Protein AF-A0A1S3DTM1-F1 (afdb_monomer_lite)

Foldseek 3Di:
DLVLQLVVQVVCCVVPVCQPPNPVVCVVQPPVNVCCVNCVVVVVVVCCVVPPDCPDDDDPLVVVLVVLVVVLVVVVCVQVVCCVPVVDGPTSVLCVQQVDVVSVPPVSCCSRRVVVNVVSVVVVVVCVVCVVVVVVVVVVVVVVVVVVVVVVVD

InterPro domains:
  IPR006838 ADTRP/AIG1 [PF04750] (1-119)
  IPR006838 ADTRP/AIG1 [PTHR10989] (2-138)

Organism: Diaphorina citri (NCBI:txid121845)

Structure (mmCIF, N/CA/C/O backbone):
data_AF-A0A1S3DTM1-F1
#
_entry.id   AF-A0A1S3DTM1-F1
#
loop_
_atom_site.group_PDB
_atom_site.id
_atom_site.type_symbol
_atom_site.label_atom_id
_atom_site.label_alt_id
_atom_site.label_comp_id
_atom_site.label_asym_id
_atom_site.label_entity_id
_atom_site.label_seq_id
_atom_site.pdbx_PDB_ins_code
_atom_site.Cartn_x
_atom_site.Cartn_y
_atom_site.Cartn_z
_atom_site.occupancy
_atom_site.B_iso_or_equiv
_atom_site.auth_seq_id
_atom_site.auth_comp_id
_atom_site.auth_asym_id
_atom_site.auth_atom_id
_atom_site.pdbx_PDB_model_num
ATOM 1 N N . MET A 1 1 ? -1.983 -2.594 4.446 1.00 79.25 1 MET A N 1
ATOM 2 C CA . MET A 1 1 ? -1.218 -3.130 3.298 1.00 79.25 1 MET A CA 1
ATOM 3 C C . MET A 1 1 ? -2.075 -3.419 2.071 1.00 79.25 1 MET A C 1
ATOM 5 O O . MET A 1 1 ? -1.725 -2.916 1.015 1.00 79.25 1 MET A O 1
ATOM 9 N N . SER A 1 2 ? -3.194 -4.151 2.170 1.00 88.44 2 SER A N 1
ATOM 10 C CA . SER A 1 2 ? -3.980 -4.570 0.988 1.00 88.44 2 SER A CA 1
ATOM 11 C C . SER A 1 2 ? -4.445 -3.413 0.093 1.00 88.44 2 SER A C 1
ATOM 13 O O . SER A 1 2 ? -4.244 -3.464 -1.115 1.00 88.44 2 SER A O 1
ATOM 15 N N . LEU A 1 3 ? -4.985 -2.336 0.681 1.00 92.56 3 LEU A N 1
ATOM 16 C CA . LEU A 1 3 ? -5.390 -1.134 -0.065 1.00 92.56 3 LEU A CA 1
ATOM 17 C C . LEU A 1 3 ? -4.220 -0.458 -0.783 1.00 92.56 3 LEU A C 1
ATOM 19 O O . LEU A 1 3 ? -4.348 -0.059 -1.933 1.00 92.56 3 LEU A O 1
ATOM 23 N N . TYR A 1 4 ? -3.072 -0.364 -0.113 1.00 92.00 4 TYR A N 1
ATOM 24 C CA . TYR A 1 4 ? -1.869 0.234 -0.678 1.00 92.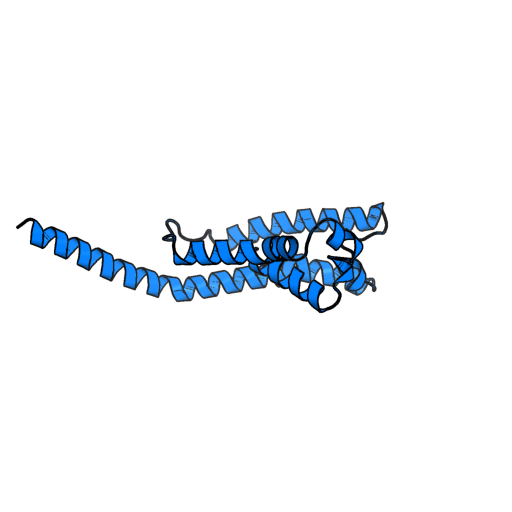00 4 TYR A CA 1
ATOM 25 C C . TYR A 1 4 ? -1.385 -0.543 -1.912 1.00 92.00 4 TYR A C 1
ATOM 27 O O . TYR A 1 4 ? -1.179 0.054 -2.964 1.00 92.00 4 TYR A O 1
ATOM 35 N N . VAL A 1 5 ? -1.275 -1.872 -1.816 1.00 91.06 5 VAL A N 1
ATOM 36 C CA . VAL A 1 5 ? -0.833 -2.720 -2.939 1.00 91.06 5 VAL A CA 1
ATOM 37 C C . VAL A 1 5 ? -1.824 -2.663 -4.103 1.00 91.06 5 VAL A C 1
ATOM 39 O O . VAL A 1 5 ? -1.408 -2.487 -5.245 1.00 91.06 5 VAL A O 1
ATOM 42 N N . CYS A 1 6 ? -3.126 -2.757 -3.815 1.00 95.19 6 CYS A N 1
ATOM 43 C CA . CYS A 1 6 ? -4.193 -2.657 -4.812 1.00 95.19 6 CYS A CA 1
ATOM 44 C C . CYS A 1 6 ? -4.147 -1.316 -5.558 1.00 95.19 6 CYS A C 1
ATOM 46 O O . CYS A 1 6 ? -4.114 -1.290 -6.787 1.00 95.19 6 CYS A O 1
ATOM 48 N N . ASN A 1 7 ? -4.085 -0.199 -4.830 1.00 95.19 7 ASN A N 1
ATOM 49 C CA . ASN A 1 7 ? -4.084 1.131 -5.436 1.00 95.19 7 ASN A CA 1
ATOM 50 C C . ASN A 1 7 ? -2.820 1.385 -6.259 1.00 95.19 7 ASN A C 1
ATOM 52 O O . ASN A 1 7 ? -2.922 1.885 -7.375 1.00 95.19 7 ASN A O 1
ATOM 56 N N . THR A 1 8 ? -1.645 1.001 -5.753 1.00 92.69 8 THR A N 1
ATOM 57 C CA . THR A 1 8 ? -0.392 1.117 -6.511 1.00 92.69 8 THR A CA 1
ATOM 58 C C . THR A 1 8 ? -0.436 0.275 -7.785 1.00 92.69 8 THR A C 1
ATOM 60 O O . THR A 1 8 ? -0.061 0.769 -8.848 1.00 92.69 8 THR A O 1
ATOM 63 N N . PHE A 1 9 ? -0.934 -0.965 -7.712 1.00 94.50 9 PHE A N 1
ATOM 64 C CA . PHE A 1 9 ? -1.073 -1.826 -8.885 1.00 94.50 9 PHE A CA 1
ATOM 65 C C . PHE A 1 9 ? -1.966 -1.180 -9.947 1.00 94.50 9 PHE A C 1
ATOM 67 O O . PHE A 1 9 ? -1.527 -0.991 -11.078 1.00 94.50 9 PHE A O 1
ATOM 74 N N . TRP A 1 10 ? -3.192 -0.798 -9.585 1.00 95.81 10 TRP A N 1
ATOM 75 C CA . TRP A 1 10 ? -4.145 -0.245 -10.547 1.00 95.81 10 TRP A CA 1
ATOM 76 C C . TRP A 1 10 ? -3.712 1.120 -11.080 1.00 95.81 10 TRP A C 1
ATOM 78 O O . TRP A 1 10 ? -3.881 1.386 -12.266 1.00 95.81 10 TRP A O 1
ATOM 88 N N . TYR A 1 11 ? -3.079 1.956 -10.256 1.00 94.69 11 TYR A N 1
ATOM 89 C CA . TYR A 1 11 ? -2.488 3.211 -10.716 1.00 94.69 11 TYR A CA 1
ATOM 90 C C . TYR A 1 11 ? -1.456 2.976 -11.828 1.00 94.69 11 TYR A C 1
ATOM 92 O O . TYR A 1 11 ? -1.528 3.595 -12.892 1.00 94.69 11 TYR A O 1
ATOM 100 N N . VAL A 1 12 ? -0.520 2.046 -11.621 1.00 94.06 12 VAL A N 1
ATOM 101 C CA . VAL A 1 12 ? 0.482 1.714 -12.643 1.00 94.06 12 VAL A CA 1
ATOM 102 C C . VAL A 1 12 ? -0.170 1.018 -13.842 1.00 94.06 12 VAL A C 1
ATOM 104 O O . VAL A 1 12 ? 0.184 1.310 -14.979 1.00 94.06 12 VAL A O 1
ATOM 107 N N . TYR A 1 13 ? -1.176 0.170 -13.616 1.00 94.19 13 TYR A N 1
ATOM 108 C CA . TYR A 1 13 ? -1.931 -0.501 -14.676 1.00 94.19 13 TYR A CA 1
ATOM 109 C C . TYR A 1 13 ? -2.578 0.499 -15.643 1.00 94.19 13 TYR A C 1
ATOM 111 O O . TYR A 1 13 ? -2.464 0.339 -16.857 1.00 94.19 13 TYR A O 1
ATOM 119 N N . TYR A 1 14 ? -3.240 1.534 -15.119 1.00 94.38 14 TYR A N 1
ATOM 120 C CA . TYR A 1 14 ? -3.926 2.536 -15.937 1.00 94.38 14 TYR A CA 1
ATOM 121 C C . TYR A 1 14 ? -2.972 3.541 -16.584 1.00 94.38 14 TYR A C 1
ATOM 123 O O . TYR A 1 14 ? -3.250 4.014 -17.682 1.00 94.38 14 TYR A O 1
ATOM 131 N N . THR A 1 15 ? -1.858 3.872 -15.927 1.00 92.88 15 THR A N 1
ATOM 132 C CA . THR A 1 15 ? -0.890 4.838 -16.469 1.00 92.88 15 THR A CA 1
ATOM 133 C C . THR A 1 15 ? 0.036 4.211 -17.504 1.00 92.88 15 THR A C 1
ATOM 135 O O . THR A 1 15 ? 0.229 4.780 -18.575 1.00 92.88 15 THR A O 1
ATOM 138 N N . ASN A 1 16 ? 0.610 3.043 -17.210 1.00 93.31 16 ASN A N 1
ATOM 139 C CA . ASN A 1 16 ? 1.424 2.282 -18.148 1.00 93.31 16 ASN A CA 1
ATOM 140 C C . ASN A 1 16 ? 1.453 0.792 -17.769 1.00 93.31 16 ASN A C 1
ATOM 142 O O . ASN A 1 16 ? 2.344 0.298 -17.070 1.00 93.31 16 ASN A O 1
ATOM 146 N N . ARG A 1 17 ? 0.470 0.062 -18.299 1.00 92.06 17 ARG A N 1
ATOM 147 C CA . ARG A 1 17 ? 0.274 -1.377 -18.094 1.00 92.06 17 ARG A CA 1
ATOM 148 C C . ARG A 1 17 ? 1.509 -2.227 -18.396 1.00 92.06 17 ARG A C 1
ATOM 150 O O . ARG A 1 17 ? 1.758 -3.194 -17.679 1.00 92.06 17 ARG A O 1
ATOM 157 N N . GLU A 1 18 ? 2.300 -1.882 -19.412 1.00 93.19 18 GLU A N 1
ATOM 158 C CA . GLU A 1 18 ? 3.460 -2.683 -19.846 1.00 93.19 18 GLU A CA 1
ATOM 159 C C . GLU A 1 18 ? 4.561 -2.783 -18.773 1.00 93.19 18 GLU A C 1
ATOM 161 O O . GLU A 1 18 ? 5.396 -3.692 -18.812 1.00 93.19 18 GLU A O 1
ATOM 166 N N . LEU A 1 19 ? 4.548 -1.895 -17.772 1.00 92.00 19 LEU A N 1
ATOM 167 C CA . LEU A 1 19 ? 5.504 -1.915 -16.663 1.00 92.00 19 LEU A CA 1
ATOM 168 C C . LEU A 1 19 ? 5.255 -3.053 -15.661 1.00 92.00 19 LEU A C 1
ATOM 170 O O . LEU A 1 19 ? 6.190 -3.466 -14.974 1.00 92.00 19 LEU A O 1
ATOM 174 N N . ILE A 1 20 ? 4.018 -3.545 -15.559 1.00 92.56 20 ILE A N 1
ATOM 175 C CA . ILE A 1 20 ? 3.619 -4.557 -14.564 1.00 92.56 20 ILE A CA 1
ATOM 176 C C . ILE A 1 20 ? 2.923 -5.773 -15.179 1.00 92.56 20 ILE A C 1
ATOM 178 O O . ILE A 1 20 ? 3.045 -6.872 -14.649 1.00 92.56 20 ILE A O 1
ATOM 182 N N . TYR A 1 21 ? 2.219 -5.598 -16.296 1.00 92.56 21 TYR A N 1
ATOM 183 C CA . TYR A 1 21 ? 1.405 -6.631 -16.928 1.00 92.56 21 TYR A CA 1
ATOM 184 C C . TYR A 1 21 ? 1.463 -6.513 -18.467 1.00 92.56 21 TYR A C 1
ATOM 186 O O . TYR A 1 21 ? 0.491 -6.124 -19.119 1.00 92.56 21 TYR A O 1
ATOM 194 N N . PRO A 1 22 ? 2.631 -6.803 -19.072 1.00 92.12 22 PRO A N 1
ATOM 195 C CA . PRO A 1 22 ? 2.822 -6.766 -20.518 1.00 92.12 22 PRO A CA 1
ATOM 196 C C . PRO A 1 22 ? 2.025 -7.860 -21.239 1.00 92.12 22 PRO A C 1
ATOM 198 O O . PRO A 1 22 ? 1.742 -8.922 -20.675 1.00 92.12 22 PRO A O 1
ATOM 201 N N . LYS A 1 23 ? 1.743 -7.656 -22.533 1.00 90.06 23 LYS A N 1
ATOM 202 C CA . LYS A 1 23 ? 0.955 -8.593 -23.376 1.00 90.06 23 LYS A CA 1
ATOM 203 C C . LYS A 1 23 ? 1.465 -10.040 -23.380 1.00 90.06 23 LYS A C 1
ATOM 205 O O . LYS A 1 23 ? 0.693 -10.967 -23.595 1.00 90.06 23 LYS A O 1
ATOM 210 N N . MET A 1 24 ? 2.764 -10.251 -23.162 1.00 90.38 24 MET A N 1
ATOM 211 C CA . MET A 1 24 ? 3.335 -11.597 -23.062 1.00 90.38 24 MET A CA 1
ATOM 212 C C . MET A 1 24 ? 2.847 -12.335 -21.808 1.00 90.38 24 MET A C 1
ATOM 214 O O . MET A 1 24 ? 2.542 -13.521 -21.890 1.00 90.38 24 MET A O 1
ATOM 218 N N . ILE A 1 25 ? 2.748 -11.639 -20.669 1.00 88.69 25 ILE A N 1
ATOM 219 C CA . ILE A 1 25 ? 2.287 -12.229 -19.405 1.00 88.69 25 ILE A CA 1
ATOM 220 C C . ILE A 1 25 ? 0.788 -12.510 -19.461 1.00 88.69 25 ILE A C 1
ATOM 222 O O . ILE A 1 25 ? 0.359 -13.526 -18.936 1.00 88.69 25 ILE A O 1
ATOM 226 N N . GLU A 1 26 ? 0.005 -11.690 -20.160 1.00 90.62 26 GLU A N 1
ATOM 227 C CA . GLU A 1 26 ? -1.439 -11.911 -20.333 1.00 90.62 26 GLU A CA 1
ATOM 228 C C . GLU A 1 26 ? -1.789 -13.255 -20.990 1.00 90.62 26 GLU A C 1
ATOM 230 O O . GLU A 1 26 ? -2.835 -13.834 -20.703 1.00 90.62 26 GLU A O 1
ATOM 235 N N . LYS A 1 27 ? -0.898 -13.791 -21.835 1.00 90.25 27 LYS A N 1
ATOM 236 C CA . LYS A 1 27 ? -1.068 -15.132 -22.415 1.00 90.25 27 LYS A CA 1
ATOM 237 C C . LYS A 1 27 ? -0.947 -16.246 -21.372 1.00 90.25 27 LYS A C 1
ATOM 239 O O . LYS A 1 27 ? -1.532 -17.307 -21.558 1.00 90.25 27 LYS A O 1
ATOM 244 N N . LEU A 1 28 ? -0.167 -16.018 -20.315 1.00 93.12 28 LEU A N 1
ATOM 245 C CA . LEU A 1 28 ? 0.069 -16.976 -19.232 1.00 93.12 28 LEU A CA 1
ATOM 246 C C . LEU A 1 28 ? -0.911 -16.774 -18.072 1.00 93.12 28 LEU A C 1
ATOM 248 O O . LEU A 1 28 ? -1.395 -17.734 -17.482 1.00 93.12 28 LEU A O 1
ATOM 252 N N . VAL A 1 29 ? -1.179 -15.517 -17.737 1.00 92.06 29 VAL A N 1
ATOM 253 C CA . VAL A 1 29 ? -2.007 -15.093 -16.616 1.00 92.06 29 VAL A CA 1
ATOM 254 C C . VAL A 1 29 ? -3.170 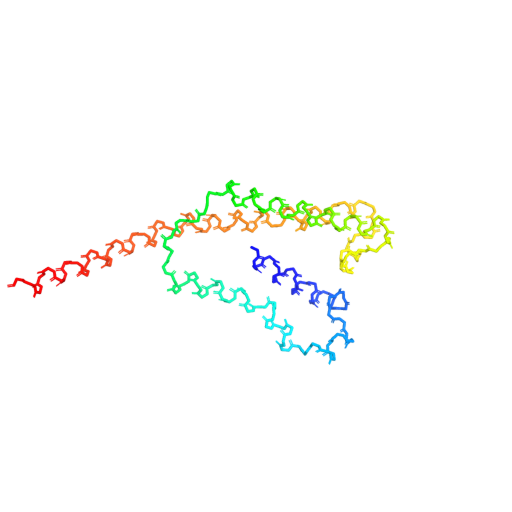-14.303 -17.198 1.00 92.06 29 VAL A C 1
ATOM 256 O O . VAL A 1 29 ? -2.976 -13.138 -17.519 1.00 92.06 29 VAL A O 1
ATOM 259 N N . PRO A 1 30 ? -4.364 -14.895 -17.356 1.00 94.06 30 PRO A N 1
ATOM 260 C CA . PRO A 1 30 ? -5.501 -14.199 -17.943 1.00 94.06 30 PRO A CA 1
ATOM 261 C C . PRO A 1 30 ? -5.925 -12.965 -17.139 1.00 94.06 30 PRO A C 1
ATOM 263 O O . PRO A 1 30 ? -5.806 -12.926 -15.911 1.00 94.06 30 PRO A O 1
ATOM 266 N N . ALA A 1 31 ? -6.528 -11.989 -17.821 1.00 91.88 31 ALA A N 1
ATOM 267 C CA . ALA A 1 31 ? -6.920 -10.714 -17.218 1.00 91.88 31 ALA A CA 1
ATOM 268 C C . ALA A 1 31 ? -7.858 -10.861 -16.005 1.00 91.88 31 ALA A C 1
ATOM 270 O O . ALA A 1 31 ? -7.708 -10.124 -15.032 1.00 91.88 31 ALA A O 1
ATOM 271 N N . TRP A 1 32 ? -8.784 -11.828 -16.026 1.00 93.88 32 TRP A N 1
ATOM 272 C CA . TRP A 1 32 ? -9.681 -12.089 -14.893 1.00 93.88 32 TRP A CA 1
ATOM 273 C C . TRP A 1 32 ? -8.907 -12.552 -13.655 1.00 93.88 32 TRP A C 1
ATOM 275 O O . TRP A 1 32 ? -9.177 -12.086 -12.552 1.00 93.88 32 TRP A O 1
ATOM 285 N N . TYR A 1 33 ? -7.906 -13.417 -13.837 1.00 94.81 33 TYR A N 1
ATOM 286 C CA . TYR A 1 33 ? -7.091 -13.923 -12.739 1.00 94.81 33 TYR A CA 1
ATOM 287 C C . TYR A 1 33 ? -6.228 -12.803 -12.168 1.00 94.81 33 TYR A C 1
ATOM 289 O O . TYR A 1 33 ? -6.216 -12.587 -10.959 1.00 94.81 33 TYR A O 1
ATOM 297 N N . ASN A 1 34 ? -5.580 -12.030 -13.044 1.00 94.19 34 ASN A N 1
ATOM 298 C CA . ASN A 1 34 ? -4.827 -10.844 -12.654 1.00 94.19 34 ASN A CA 1
ATOM 299 C C . ASN A 1 34 ? -5.704 -9.858 -11.854 1.00 94.19 34 ASN A C 1
ATOM 301 O O . ASN A 1 34 ? -5.321 -9.421 -10.771 1.00 94.19 34 ASN A O 1
ATOM 305 N N . HIS A 1 35 ? -6.920 -9.569 -12.325 1.00 94.50 35 HIS A N 1
ATOM 306 C CA . HIS A 1 35 ? -7.852 -8.703 -11.603 1.00 94.50 35 HIS A CA 1
ATOM 307 C C . HIS A 1 35 ? -8.210 -9.269 -10.218 1.00 94.50 35 HIS A C 1
ATOM 309 O O . HIS A 1 35 ? -8.194 -8.539 -9.223 1.00 94.50 35 HIS A O 1
ATOM 315 N N . THR A 1 36 ? -8.505 -10.568 -10.121 1.00 95.12 36 THR A N 1
ATOM 316 C CA . THR A 1 36 ? -8.811 -11.225 -8.844 1.00 95.12 36 THR A CA 1
ATOM 317 C C . THR A 1 36 ? -7.637 -11.126 -7.870 1.00 95.12 36 THR A C 1
ATOM 319 O O . THR A 1 36 ? -7.841 -10.723 -6.727 1.00 95.12 36 THR A O 1
ATOM 322 N N . MET A 1 37 ? -6.407 -11.390 -8.314 1.00 93.81 37 MET A N 1
ATOM 323 C CA . MET A 1 37 ? -5.212 -11.324 -7.461 1.00 93.81 37 MET A CA 1
ATOM 324 C C . MET A 1 37 ? -4.975 -9.935 -6.850 1.00 93.81 37 MET A C 1
ATOM 326 O O . MET A 1 37 ? -4.435 -9.838 -5.747 1.00 93.81 37 MET A O 1
ATOM 330 N N . HIS A 1 38 ? -5.404 -8.865 -7.526 1.00 93.88 38 HIS A N 1
ATOM 331 C CA . HIS A 1 38 ? -5.152 -7.488 -7.090 1.00 93.88 38 HIS A CA 1
ATOM 332 C C . HIS A 1 38 ? -6.343 -6.796 -6.417 1.00 93.88 38 HIS A C 1
ATOM 334 O O . HIS A 1 38 ? -6.126 -5.873 -5.633 1.00 93.88 38 HIS A O 1
ATOM 340 N N . THR A 1 39 ? -7.575 -7.264 -6.635 1.00 94.94 39 THR A N 1
ATOM 341 C CA . THR A 1 39 ? -8.787 -6.661 -6.044 1.00 94.94 39 THR A CA 1
ATOM 342 C C . THR A 1 39 ? -9.404 -7.525 -4.939 1.00 94.94 39 THR A C 1
ATOM 344 O O . THR A 1 39 ? -9.905 -6.996 -3.942 1.00 94.94 39 THR A O 1
ATOM 347 N N . LEU A 1 40 ? -9.337 -8.857 -5.053 1.00 95.06 40 LEU A N 1
ATOM 348 C CA . LEU A 1 40 ? -9.975 -9.765 -4.096 1.00 95.06 40 LEU A CA 1
ATOM 349 C C . LEU A 1 40 ? -9.431 -9.638 -2.658 1.00 95.06 40 LEU A C 1
ATOM 351 O O . LEU A 1 40 ? -10.250 -9.649 -1.738 1.00 95.06 40 LEU A O 1
ATOM 355 N N . PRO A 1 41 ? -8.117 -9.447 -2.405 1.00 94.25 41 PRO A N 1
ATOM 356 C CA . PRO A 1 41 ? -7.615 -9.281 -1.038 1.00 94.25 41 PRO A CA 1
ATOM 357 C C . PRO A 1 41 ? -8.239 -8.092 -0.302 1.00 94.25 41 PRO A C 1
ATOM 359 O O . PRO A 1 41 ? -8.486 -8.164 0.900 1.00 94.25 41 PRO A O 1
ATOM 362 N N . VAL A 1 42 ? -8.511 -6.995 -1.015 1.00 94.06 42 VAL A N 1
ATOM 363 C CA . VAL A 1 42 ? -9.180 -5.819 -0.445 1.00 94.06 42 VAL A CA 1
ATOM 364 C C . VAL A 1 42 ? -10.624 -6.159 -0.088 1.00 94.06 42 VAL A C 1
ATOM 366 O O . VAL A 1 42 ? -11.049 -5.879 1.031 1.00 94.06 42 VAL A O 1
ATOM 369 N N . LEU A 1 43 ? -11.348 -6.820 -0.996 1.00 93.38 43 LEU A N 1
ATOM 370 C CA . LEU A 1 43 ? -12.724 -7.253 -0.756 1.00 93.38 43 LEU A CA 1
ATOM 371 C C . LEU A 1 43 ? -12.826 -8.189 0.456 1.00 93.38 43 LEU A C 1
ATOM 373 O O . LEU A 1 43 ? -13.673 -7.970 1.316 1.00 93.38 43 LEU A O 1
ATOM 377 N N . ILE A 1 44 ? -11.945 -9.187 0.559 1.00 92.81 44 ILE A N 1
ATOM 378 C CA . ILE A 1 44 ? -11.924 -10.130 1.688 1.00 92.81 44 ILE A CA 1
ATOM 379 C C . ILE A 1 44 ? -11.687 -9.388 3.006 1.00 92.81 44 ILE A C 1
ATOM 381 O O . ILE A 1 44 ? -12.396 -9.640 3.977 1.00 92.81 44 ILE A O 1
ATOM 385 N N . VAL A 1 45 ? -10.733 -8.451 3.045 1.00 89.56 45 VAL A N 1
ATOM 386 C CA . VAL A 1 45 ? -10.473 -7.653 4.252 1.00 89.56 45 VAL A CA 1
ATOM 387 C C . VAL A 1 45 ? -11.689 -6.802 4.620 1.00 89.56 45 VAL A C 1
ATOM 389 O O . VAL A 1 45 ? -12.061 -6.771 5.787 1.00 89.56 45 VAL A O 1
ATOM 392 N N . PHE A 1 46 ? -12.353 -6.156 3.657 1.00 88.69 46 PHE A N 1
ATOM 393 C CA . PHE A 1 46 ? -13.573 -5.391 3.937 1.00 88.69 46 PHE A CA 1
ATOM 394 C C . PHE A 1 46 ? -14.716 -6.268 4.446 1.00 88.69 46 PHE A C 1
ATOM 396 O O . PHE A 1 46 ? -15.351 -5.920 5.438 1.00 88.69 46 PHE A O 1
ATOM 403 N N . LEU A 1 47 ? -14.959 -7.413 3.807 1.00 90.25 47 LEU A N 1
ATOM 404 C CA . LEU A 1 47 ? -15.969 -8.365 4.262 1.00 90.25 47 LEU A CA 1
ATOM 405 C C . LEU A 1 47 ? -15.650 -8.866 5.668 1.00 90.25 47 LEU A C 1
ATOM 407 O O . LEU A 1 47 ? -16.542 -8.907 6.504 1.00 90.25 47 LEU A O 1
ATOM 411 N N . HIS A 1 48 ? -14.387 -9.172 5.959 1.00 85.94 48 HIS A N 1
ATOM 412 C CA . HIS A 1 48 ? -13.963 -9.558 7.299 1.00 85.94 48 HIS A CA 1
ATOM 413 C C . HIS A 1 48 ? -14.240 -8.447 8.322 1.00 85.94 48 HIS A C 1
ATOM 415 O O . HIS A 1 48 ? -14.822 -8.723 9.362 1.00 85.94 48 HIS A O 1
ATOM 421 N N . LEU A 1 49 ? -13.913 -7.189 8.009 1.00 82.25 49 LEU A N 1
ATOM 422 C CA . LEU A 1 49 ? -14.177 -6.047 8.894 1.00 82.25 49 LEU A CA 1
ATOM 423 C C . LEU A 1 49 ? -15.674 -5.798 9.149 1.00 82.25 49 LEU A C 1
ATOM 425 O O . LEU A 1 49 ? -16.027 -5.266 10.199 1.00 82.25 49 LEU A O 1
ATOM 429 N N . ILE A 1 50 ? -16.542 -6.138 8.192 1.00 82.12 50 ILE A N 1
ATOM 430 C CA . ILE A 1 50 ? -17.998 -5.954 8.305 1.00 82.12 50 ILE A CA 1
ATOM 431 C C . ILE A 1 50 ? -18.659 -7.144 9.012 1.00 82.12 50 ILE A C 1
ATOM 433 O O . ILE A 1 50 ? -19.560 -6.952 9.828 1.00 82.12 50 ILE A O 1
ATOM 437 N N . LEU A 1 51 ? -18.257 -8.367 8.659 1.00 83.62 51 LEU A N 1
ATOM 438 C CA . LEU A 1 51 ? -18.941 -9.603 9.045 1.00 83.62 51 LEU A CA 1
ATOM 439 C C . LEU A 1 51 ? -18.384 -10.221 10.326 1.00 83.62 51 LEU A C 1
ATOM 441 O O . LEU A 1 51 ? -19.130 -10.870 11.057 1.00 83.62 51 LEU A O 1
ATOM 445 N N . VAL A 1 52 ? -17.085 -10.064 10.582 1.00 79.69 52 VAL A N 1
ATOM 446 C CA . VAL A 1 52 ? -16.430 -10.651 11.751 1.00 79.69 52 VAL A CA 1
ATOM 447 C C . VAL A 1 52 ? -16.368 -9.599 12.844 1.00 79.69 52 VAL A C 1
ATOM 449 O O . VAL A 1 52 ? -15.868 -8.493 12.644 1.00 79.69 52 VAL A O 1
ATOM 452 N N . GLU A 1 53 ? -16.901 -9.936 14.020 1.00 63.84 53 GLU A N 1
ATOM 453 C CA . GLU A 1 53 ? -16.764 -9.057 15.172 1.00 63.84 53 GLU A CA 1
ATOM 454 C C . GLU A 1 53 ? -15.272 -8.848 15.474 1.00 63.84 53 GLU A C 1
ATOM 456 O O . GLU A 1 53 ? -14.534 -9.832 15.544 1.00 63.84 53 GLU A O 1
ATOM 461 N N . PRO A 1 54 ? -14.803 -7.605 15.692 1.00 63.19 54 PRO A N 1
ATOM 462 C CA . PRO A 1 54 ? -13.434 -7.380 16.126 1.00 63.19 54 PRO A CA 1
ATOM 463 C C . PRO A 1 54 ? -13.276 -7.958 17.536 1.00 63.19 54 PRO A C 1
ATOM 465 O O . PRO A 1 54 ? -13.634 -7.323 18.531 1.00 63.19 54 PRO A O 1
ATOM 468 N N . GLU A 1 55 ? -12.789 -9.194 17.611 1.00 56.38 55 GLU A N 1
ATOM 469 C CA . GLU A 1 55 ? -12.570 -9.930 18.858 1.00 56.38 55 GLU A CA 1
ATOM 470 C C . GLU A 1 55 ? -11.430 -9.295 19.678 1.00 56.38 55 GLU A C 1
ATOM 472 O O . GLU A 1 55 ? -11.424 -9.337 20.907 1.00 56.38 55 GLU A O 1
ATOM 477 N N . SER A 1 56 ? -10.523 -8.586 19.000 1.00 60.00 56 SER A N 1
ATOM 478 C CA . SER A 1 56 ? -9.407 -7.844 19.583 1.00 60.00 56 SER A CA 1
ATOM 479 C C . SER A 1 56 ? -9.352 -6.407 19.063 1.00 60.00 56 SER A C 1
ATOM 481 O O . SER A 1 56 ? -9.582 -6.148 17.880 1.00 60.00 56 SER A O 1
ATOM 483 N N . SER A 1 57 ? -8.978 -5.458 19.927 1.00 65.94 57 SER A N 1
ATOM 484 C CA . SER A 1 57 ? -8.540 -4.135 19.471 1.00 65.94 57 SER A CA 1
ATOM 485 C C . SER A 1 57 ? -7.361 -4.276 18.503 1.00 65.94 57 SER A C 1
ATOM 487 O O . SER A 1 57 ? -6.534 -5.167 18.717 1.00 65.94 57 SER A O 1
ATOM 489 N N . PRO A 1 58 ? -7.234 -3.399 17.488 1.00 77.19 58 PRO A N 1
ATOM 490 C CA . PRO A 1 58 ? -6.024 -3.369 16.679 1.00 77.19 58 PRO A CA 1
ATOM 491 C C . PRO A 1 58 ? -4.799 -3.213 17.588 1.00 77.19 58 PRO A C 1
ATOM 493 O O . PRO A 1 58 ? -4.894 -2.649 18.685 1.00 77.19 58 PRO A O 1
ATOM 496 N N . LEU A 1 59 ? -3.653 -3.726 17.131 1.00 84.88 59 LEU A N 1
ATOM 497 C CA . LEU A 1 59 ? -2.374 -3.510 17.808 1.00 84.88 59 LEU A CA 1
ATOM 498 C C . LEU A 1 59 ? -2.168 -2.009 18.082 1.00 84.88 59 LEU A C 1
ATOM 500 O O . LEU A 1 59 ? -2.766 -1.168 17.417 1.00 84.88 59 LEU A O 1
ATOM 504 N N . PRO A 1 60 ? -1.306 -1.619 19.028 1.00 88.88 60 PRO A N 1
ATOM 505 C CA . PRO A 1 60 ? -0.940 -0.217 19.158 1.00 88.88 60 PRO A CA 1
ATOM 506 C C . PRO A 1 60 ? -0.368 0.318 17.836 1.00 88.88 60 PRO A C 1
ATOM 508 O O . PRO A 1 60 ? 0.416 -0.366 17.168 1.00 88.88 60 PRO A O 1
ATOM 511 N N . MET A 1 61 ? -0.695 1.568 17.484 1.00 89.25 61 MET A N 1
ATOM 512 C CA . MET A 1 61 ? -0.205 2.204 16.251 1.00 89.25 61 MET A CA 1
ATOM 513 C C . MET A 1 61 ? 1.319 2.132 16.136 1.00 89.25 61 MET A C 1
ATOM 515 O O . MET A 1 61 ? 1.843 1.816 15.073 1.00 89.25 61 MET A O 1
ATOM 519 N N . LYS A 1 62 ? 2.033 2.336 17.251 1.00 91.25 62 LYS A N 1
ATOM 520 C CA . LYS A 1 62 ? 3.498 2.227 17.315 1.00 91.25 62 LYS A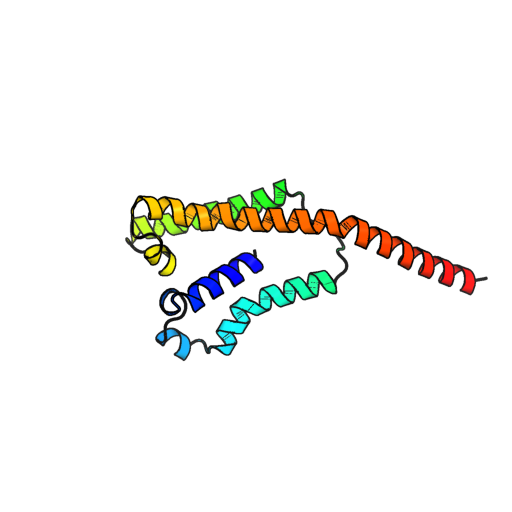 CA 1
ATOM 521 C C . LYS A 1 62 ? 3.997 0.838 16.907 1.00 91.25 62 LYS A C 1
ATOM 523 O O . LYS A 1 62 ? 4.940 0.741 16.133 1.00 91.25 62 LYS A O 1
ATOM 528 N N . THR A 1 63 ? 3.344 -0.224 17.378 1.00 92.44 63 THR A N 1
ATOM 529 C CA . THR A 1 63 ? 3.689 -1.611 17.034 1.00 92.44 63 THR A CA 1
ATOM 530 C C . THR A 1 63 ? 3.402 -1.903 15.565 1.00 92.44 63 THR A C 1
ATOM 532 O O . THR A 1 63 ? 4.237 -2.491 14.884 1.00 92.44 63 THR A O 1
ATOM 535 N N . SER A 1 64 ? 2.256 -1.445 15.050 1.00 90.81 64 SER A N 1
ATOM 536 C CA . SER A 1 64 ? 1.916 -1.605 13.629 1.00 90.81 64 SER A CA 1
ATOM 537 C C . SER A 1 64 ? 2.908 -0.885 12.720 1.00 90.81 64 SER A C 1
ATOM 539 O O . SER A 1 64 ? 3.362 -1.461 11.734 1.00 90.81 64 SER A O 1
ATOM 541 N N . LEU A 1 65 ? 3.283 0.347 13.078 1.00 92.50 65 LEU A N 1
ATOM 542 C CA . LEU A 1 65 ? 4.308 1.105 12.368 1.00 92.50 65 LEU A CA 1
ATOM 543 C C . LEU A 1 65 ? 5.657 0.394 12.438 1.00 92.50 65 LEU A C 1
ATOM 545 O O . LEU A 1 65 ? 6.270 0.230 11.397 1.00 92.50 65 LEU A O 1
ATOM 549 N N . PHE A 1 66 ? 6.080 -0.102 13.604 1.00 94.50 66 PHE A N 1
ATOM 550 C CA . PHE A 1 66 ? 7.347 -0.825 13.750 1.00 94.50 66 PHE A CA 1
ATOM 551 C C . PHE A 1 66 ? 7.433 -2.059 12.842 1.00 94.50 66 PHE A C 1
ATOM 553 O O . PHE A 1 66 ? 8.380 -2.183 12.067 1.00 94.50 66 PHE A O 1
ATOM 560 N N . ILE A 1 67 ? 6.424 -2.939 12.884 1.00 93.31 67 ILE A N 1
ATOM 561 C CA . ILE A 1 67 ? 6.367 -4.140 12.029 1.00 93.31 67 ILE A CA 1
ATOM 562 C C . ILE A 1 67 ? 6.439 -3.737 10.552 1.00 93.31 67 ILE A C 1
ATOM 564 O O . ILE A 1 67 ? 7.190 -4.315 9.764 1.00 93.31 67 ILE A O 1
ATOM 568 N N . GLN A 1 68 ? 5.688 -2.701 10.186 1.00 92.06 68 GLN A N 1
ATOM 569 C CA . GLN A 1 68 ? 5.679 -2.152 8.842 1.00 92.06 68 GLN A CA 1
ATOM 570 C C . GLN A 1 68 ? 7.038 -1.566 8.431 1.00 92.06 68 GLN A C 1
ATOM 572 O O . GLN A 1 68 ? 7.458 -1.773 7.294 1.00 92.06 68 GLN A O 1
ATOM 577 N N . THR A 1 69 ? 7.731 -0.844 9.312 1.00 94.06 69 THR A N 1
ATOM 578 C CA . THR A 1 69 ? 9.064 -0.292 9.045 1.00 94.06 69 THR A CA 1
ATOM 579 C C . THR A 1 69 ? 10.060 -1.409 8.788 1.00 94.06 69 THR A C 1
ATOM 581 O O . THR A 1 69 ? 10.775 -1.350 7.794 1.00 94.06 69 THR A O 1
ATOM 584 N N . VAL A 1 70 ? 10.083 -2.442 9.635 1.00 95.31 70 VAL A N 1
ATOM 585 C CA . VAL A 1 70 ? 11.007 -3.578 9.495 1.00 95.31 70 VAL A CA 1
ATOM 586 C C . VAL A 1 70 ? 10.815 -4.268 8.144 1.00 95.31 70 VAL A C 1
ATOM 588 O O . VAL A 1 70 ? 11.786 -4.480 7.417 1.00 95.31 70 VAL A O 1
ATOM 591 N N . PHE A 1 71 ? 9.563 -4.545 7.765 1.00 92.44 71 PHE A N 1
ATOM 592 C CA . PHE A 1 71 ? 9.245 -5.137 6.466 1.00 92.44 71 PHE A CA 1
ATOM 593 C C . PHE A 1 71 ? 9.739 -4.270 5.296 1.00 92.44 71 PHE A C 1
ATOM 595 O O . PHE A 1 71 ? 10.406 -4.757 4.382 1.00 92.44 71 PHE A O 1
ATOM 602 N N . HIS A 1 72 ? 9.452 -2.970 5.339 1.00 92.12 72 HIS A N 1
ATOM 603 C CA . HIS A 1 72 ? 9.811 -2.039 4.274 1.00 92.12 72 HIS A CA 1
ATOM 604 C C . HIS A 1 72 ? 11.314 -1.754 4.185 1.00 92.12 72 HIS A C 1
ATOM 606 O O . HIS A 1 72 ? 11.821 -1.590 3.080 1.00 92.12 72 HIS A O 1
ATOM 612 N N . VAL A 1 73 ? 12.043 -1.743 5.304 1.00 94.56 73 VAL A N 1
ATOM 613 C CA . VAL A 1 73 ? 13.512 -1.641 5.313 1.00 94.56 73 VAL A CA 1
ATOM 614 C C . VAL A 1 73 ? 14.128 -2.861 4.635 1.00 94.56 73 VAL A C 1
ATOM 616 O O . VAL A 1 73 ? 14.982 -2.699 3.764 1.00 94.56 73 VAL A O 1
ATOM 619 N N . GLY A 1 74 ? 13.662 -4.069 4.970 1.00 94.00 74 GLY A N 1
ATOM 620 C CA . GLY A 1 74 ? 14.123 -5.294 4.313 1.00 94.00 74 GLY A CA 1
ATOM 621 C C . GLY A 1 74 ? 13.847 -5.273 2.809 1.00 94.00 74 GLY A C 1
ATOM 622 O O . GLY A 1 74 ? 14.731 -5.552 2.002 1.00 94.00 74 GLY A O 1
ATOM 623 N N . TYR A 1 75 ? 12.645 -4.856 2.414 1.00 90.56 75 TYR A N 1
ATOM 624 C CA . TYR A 1 75 ? 12.284 -4.733 1.004 1.00 90.56 75 TYR A CA 1
ATOM 625 C C . TYR A 1 75 ? 13.116 -3.674 0.268 1.00 90.56 75 TYR A C 1
ATOM 627 O O . TYR A 1 75 ? 13.607 -3.920 -0.833 1.00 90.56 75 TYR A O 1
ATOM 635 N N . MET A 1 76 ? 13.331 -2.513 0.891 1.00 91.12 76 MET A N 1
ATOM 636 C CA . MET A 1 76 ? 14.162 -1.448 0.336 1.00 91.12 76 MET A CA 1
ATOM 637 C C . MET A 1 76 ? 15.597 -1.927 0.122 1.00 91.12 76 MET A C 1
ATOM 639 O O . MET A 1 76 ? 16.151 -1.724 -0.959 1.00 91.12 76 MET A O 1
ATOM 643 N N . PHE A 1 77 ? 16.166 -2.622 1.107 1.00 93.00 77 PHE A N 1
ATOM 644 C CA . PHE A 1 77 ? 17.482 -3.234 0.983 1.00 93.00 77 PHE A CA 1
ATOM 645 C C . PHE A 1 77 ? 17.561 -4.154 -0.240 1.00 93.00 77 PHE A C 1
ATOM 647 O O . PHE A 1 77 ? 18.457 -3.977 -1.061 1.00 93.00 77 PHE A O 1
ATOM 654 N N . LEU A 1 78 ? 16.592 -5.057 -0.430 1.00 91.38 78 LEU A N 1
ATOM 655 C CA . LEU A 1 78 ? 16.556 -5.946 -1.598 1.00 91.38 78 LEU A CA 1
ATOM 656 C C . LEU A 1 78 ? 16.471 -5.171 -2.921 1.00 91.38 78 LEU A C 1
ATOM 658 O O . LEU A 1 78 ? 17.184 -5.490 -3.872 1.00 91.38 78 LEU A O 1
ATOM 662 N N . THR A 1 79 ? 15.641 -4.125 -2.987 1.00 88.69 79 THR A N 1
ATOM 663 C CA . THR A 1 79 ? 15.505 -3.320 -4.213 1.00 88.69 79 THR A CA 1
ATOM 664 C C . THR A 1 79 ? 16.798 -2.596 -4.589 1.00 88.69 79 THR A C 1
ATOM 666 O O . THR A 1 79 ? 17.169 -2.588 -5.764 1.00 88.69 79 THR A O 1
ATOM 669 N N . PHE A 1 80 ? 17.507 -2.020 -3.612 1.00 90.25 80 PHE A N 1
ATOM 670 C CA . PHE A 1 80 ? 18.778 -1.338 -3.856 1.00 90.25 80 PHE A CA 1
ATOM 671 C C . PHE A 1 80 ? 19.923 -2.318 -4.099 1.00 90.25 80 PHE A C 1
ATOM 673 O O . PHE A 1 80 ? 20.767 -2.050 -4.951 1.00 90.25 80 PHE A O 1
ATOM 680 N N . HIS A 1 81 ? 19.928 -3.459 -3.411 1.00 92.81 81 HIS A N 1
ATOM 681 C CA . HIS A 1 81 ? 20.881 -4.537 -3.647 1.00 92.81 81 HIS A CA 1
ATOM 682 C C . HIS A 1 81 ? 20.836 -4.997 -5.109 1.00 92.81 81 HIS A C 1
ATOM 684 O O . HIS A 1 81 ? 21.864 -5.003 -5.786 1.00 92.81 81 HIS A O 1
ATOM 690 N N . ASP A 1 82 ? 19.649 -5.296 -5.641 1.00 89.50 82 ASP A N 1
ATOM 691 C CA . ASP A 1 82 ? 19.508 -5.721 -7.038 1.00 89.50 82 ASP A CA 1
ATOM 692 C C . ASP A 1 82 ? 19.867 -4.603 -8.025 1.00 89.50 82 ASP A C 1
ATOM 694 O O . ASP A 1 82 ? 20.519 -4.860 -9.043 1.00 89.50 82 ASP A O 1
ATOM 698 N N . ARG A 1 83 ? 19.539 -3.349 -7.687 1.00 89.00 83 ARG A N 1
ATOM 699 C CA . ARG A 1 83 ? 19.924 -2.181 -8.489 1.00 89.00 83 ARG A CA 1
ATOM 700 C C . ARG A 1 83 ? 21.435 -1.971 -8.543 1.00 89.00 83 ARG A C 1
ATOM 702 O O . ARG A 1 83 ? 21.929 -1.534 -9.587 1.00 89.00 83 ARG A O 1
ATOM 709 N N . TYR A 1 84 ? 22.138 -2.257 -7.450 1.00 89.81 84 TYR A N 1
ATOM 710 C CA . TYR A 1 84 ? 23.593 -2.168 -7.353 1.00 89.81 84 TYR A CA 1
ATOM 711 C C . TYR A 1 84 ? 24.274 -3.319 -8.100 1.00 89.81 84 TYR A C 1
ATOM 713 O O . TYR A 1 84 ? 25.139 -3.074 -8.934 1.00 89.81 84 TYR A O 1
ATOM 721 N N . MET A 1 85 ? 23.835 -4.560 -7.869 1.00 94.06 85 MET A N 1
ATOM 722 C CA . MET A 1 85 ? 24.481 -5.753 -8.427 1.00 94.06 85 MET A CA 1
ATOM 723 C C . MET A 1 85 ? 24.208 -5.954 -9.919 1.00 94.06 85 MET A C 1
ATOM 725 O O . MET A 1 85 ? 25.100 -6.352 -10.663 1.00 94.06 85 MET A O 1
ATOM 729 N N . LYS A 1 86 ? 22.969 -5.721 -10.366 1.00 90.50 86 LYS A N 1
ATOM 730 C CA . LYS A 1 86 ? 22.521 -6.054 -11.732 1.00 90.50 86 LYS A CA 1
ATOM 731 C C . LYS A 1 86 ? 22.259 -4.821 -12.594 1.00 90.50 86 LYS A C 1
ATOM 733 O O . LYS A 1 86 ? 21.945 -4.956 -13.771 1.00 90.50 86 LYS A O 1
ATOM 738 N N . GLY A 1 87 ? 22.295 -3.622 -12.012 1.00 86.94 87 GLY A N 1
ATOM 739 C CA . GLY A 1 87 ? 21.948 -2.386 -12.714 1.00 86.94 87 GLY A CA 1
ATOM 740 C C . GLY A 1 87 ? 20.454 -2.227 -13.029 1.00 86.94 87 GLY A C 1
ATOM 741 O O . GLY A 1 87 ? 20.062 -1.207 -13.593 1.00 86.94 87 GLY A O 1
ATOM 742 N N . VAL A 1 88 ? 19.611 -3.193 -12.651 1.00 86.38 88 VAL A N 1
ATOM 743 C CA . VAL A 1 88 ? 18.173 -3.206 -12.952 1.00 86.38 88 VAL A CA 1
ATOM 744 C C . VAL A 1 88 ? 17.343 -3.009 -11.694 1.00 86.38 88 VAL A C 1
ATOM 746 O O . VAL A 1 88 ? 17.724 -3.409 -10.598 1.00 86.38 88 VAL A O 1
ATOM 749 N N . TRP A 1 89 ? 16.177 -2.396 -11.853 1.00 88.25 89 TRP A N 1
ATOM 750 C CA . TRP A 1 89 ? 15.205 -2.294 -10.775 1.00 88.25 89 TRP A CA 1
ATOM 751 C C . TRP A 1 89 ? 14.426 -3.596 -10.629 1.00 88.25 89 TRP A C 1
ATOM 753 O O . TRP A 1 89 ? 14.032 -4.194 -11.630 1.00 88.25 89 TRP A O 1
ATOM 763 N N . LEU A 1 90 ? 14.131 -3.977 -9.382 1.00 86.06 90 LEU A N 1
ATOM 764 C CA . LEU A 1 90 ? 13.295 -5.143 -9.080 1.00 86.06 90 LEU A CA 1
ATOM 765 C C . LEU A 1 90 ? 11.926 -5.066 -9.781 1.00 86.06 90 LEU A C 1
ATOM 767 O O . LEU A 1 90 ? 11.387 -6.078 -10.218 1.00 86.06 90 LEU A O 1
ATOM 771 N N . TYR A 1 91 ? 11.399 -3.848 -9.946 1.00 86.75 91 TYR A N 1
ATOM 772 C CA . TYR A 1 91 ? 10.196 -3.576 -10.724 1.00 86.75 91 TYR A CA 1
ATOM 773 C C . TYR A 1 91 ? 10.483 -2.563 -11.825 1.00 86.75 91 TYR A C 1
ATOM 775 O O . TYR A 1 91 ? 11.059 -1.505 -11.570 1.00 86.75 91 TYR A O 1
ATOM 783 N N . LYS A 1 92 ? 10.005 -2.836 -13.044 1.00 88.25 92 LYS A N 1
ATOM 784 C CA . LYS A 1 92 ? 10.194 -1.931 -14.191 1.00 88.25 92 LYS A CA 1
ATOM 785 C C . LYS A 1 92 ? 9.594 -0.548 -13.942 1.00 88.25 92 LYS A C 1
ATOM 787 O O . LYS A 1 92 ? 10.202 0.449 -14.314 1.00 88.25 92 LYS A O 1
ATOM 792 N N . PHE A 1 93 ? 8.444 -0.477 -13.265 1.00 87.69 93 PHE A N 1
ATOM 793 C CA . PHE A 1 93 ? 7.821 0.808 -12.948 1.00 87.69 93 PHE A CA 1
ATOM 794 C C . PHE A 1 93 ? 8.670 1.663 -12.001 1.00 87.69 93 PHE A C 1
ATOM 796 O O . PHE A 1 93 ? 8.675 2.880 -12.146 1.00 87.69 93 PHE A O 1
ATOM 803 N N . LEU A 1 94 ? 9.434 1.058 -11.079 1.00 86.69 94 LEU A N 1
ATOM 804 C CA . LEU A 1 94 ? 10.369 1.817 -10.244 1.00 86.69 94 LEU A CA 1
ATOM 805 C C . LEU A 1 94 ? 11.401 2.509 -11.126 1.00 86.69 94 LEU A C 1
ATOM 807 O O . LEU A 1 94 ? 11.581 3.708 -10.986 1.00 86.69 94 LEU A O 1
ATOM 811 N N . GLY A 1 95 ? 11.993 1.791 -12.084 1.00 85.81 95 GLY A N 1
ATOM 812 C CA . GLY A 1 95 ? 12.934 2.382 -13.036 1.00 85.81 95 GLY A CA 1
ATOM 813 C C . GLY A 1 95 ? 12.331 3.492 -13.890 1.00 85.81 95 GLY A C 1
ATOM 814 O O . GLY A 1 95 ? 12.969 4.523 -14.063 1.00 85.81 95 GLY A O 1
ATOM 815 N N . TYR A 1 96 ? 11.088 3.311 -14.339 1.00 86.56 96 TYR A N 1
ATOM 816 C CA . TYR A 1 96 ? 10.357 4.306 -15.124 1.00 86.56 96 TYR A CA 1
ATOM 817 C C . TYR A 1 96 ? 10.110 5.618 -14.358 1.00 86.56 96 TYR A C 1
ATOM 819 O O . TYR A 1 96 ? 10.255 6.701 -14.909 1.00 86.56 96 TYR A O 1
ATOM 827 N N . TYR A 1 97 ? 9.768 5.558 -13.067 1.00 81.69 97 TYR A N 1
ATOM 828 C CA . TYR A 1 97 ? 9.567 6.776 -12.266 1.00 81.69 97 TYR A CA 1
ATOM 829 C C . TYR A 1 97 ? 10.865 7.322 -11.642 1.00 81.69 97 TYR A C 1
ATOM 831 O O . TYR A 1 97 ? 10.900 8.469 -11.189 1.00 81.69 97 TYR A O 1
ATOM 839 N N . ALA A 1 98 ? 11.939 6.528 -11.629 1.00 82.94 98 ALA A N 1
ATOM 840 C CA . ALA A 1 98 ? 13.205 6.816 -10.961 1.00 82.94 98 ALA A CA 1
ATOM 841 C C . ALA A 1 98 ? 14.367 7.152 -11.916 1.00 82.94 98 ALA A C 1
ATOM 843 O O . ALA A 1 98 ? 15.522 6.909 -11.580 1.00 82.94 98 ALA A O 1
ATOM 844 N N . GLU A 1 99 ? 14.091 7.719 -13.092 1.00 76.31 99 GLU A N 1
ATOM 845 C CA . GLU A 1 99 ? 15.098 7.934 -14.150 1.00 76.31 99 GLU A CA 1
ATOM 846 C C . GLU A 1 99 ? 16.267 8.850 -13.739 1.00 76.31 99 GLU A C 1
ATOM 848 O O . GLU A 1 99 ? 17.402 8.652 -14.166 1.00 76.31 99 GLU A O 1
ATOM 853 N N . THR A 1 100 ? 16.018 9.847 -12.886 1.00 84.12 100 THR A N 1
ATOM 854 C CA . THR A 1 100 ? 17.055 10.756 -12.366 1.00 84.12 100 THR A CA 1
ATOM 855 C C . THR A 1 100 ? 17.614 10.246 -11.038 1.00 84.12 100 THR A C 1
ATOM 857 O O . THR A 1 100 ? 16.876 9.671 -10.241 1.00 84.12 100 THR A O 1
ATOM 860 N N . TRP A 1 101 ? 18.883 10.539 -10.728 1.00 76.25 101 TRP A N 1
ATOM 861 C CA . TRP A 1 101 ? 19.515 10.162 -9.453 1.00 76.25 101 TRP A CA 1
ATOM 862 C C . TRP A 1 101 ? 18.729 10.647 -8.218 1.00 76.25 101 TRP A C 1
ATOM 864 O O . TRP A 1 101 ? 18.581 9.910 -7.246 1.00 76.25 101 TRP A O 1
ATOM 874 N N . THR A 1 102 ? 18.139 11.847 -8.273 1.00 77.38 102 THR A N 1
ATOM 875 C CA . THR A 1 102 ? 17.267 12.367 -7.206 1.00 77.38 102 THR A CA 1
ATOM 876 C C . THR A 1 102 ? 15.997 11.531 -7.060 1.00 77.38 102 THR A C 1
ATOM 878 O O . THR A 1 102 ? 15.613 11.163 -5.952 1.00 77.38 102 THR A O 1
ATOM 881 N N . ARG A 1 103 ? 15.361 11.164 -8.177 1.00 84.06 103 ARG A N 1
ATOM 882 C CA . ARG A 1 103 ? 14.150 10.327 -8.200 1.00 84.06 103 ARG A CA 1
ATOM 883 C C . ARG A 1 103 ? 14.436 8.877 -7.798 1.00 84.06 103 ARG A C 1
ATOM 885 O O . ARG A 1 103 ? 13.590 8.263 -7.161 1.00 84.06 103 ARG A O 1
ATOM 892 N N . THR A 1 104 ? 15.635 8.369 -8.081 1.00 82.50 104 THR A N 1
ATOM 893 C CA . THR A 1 104 ? 16.159 7.072 -7.609 1.00 82.50 104 THR A CA 1
ATOM 894 C C . THR A 1 104 ? 16.195 6.960 -6.091 1.00 82.50 104 THR A C 1
ATOM 896 O O . THR A 1 104 ? 15.985 5.871 -5.567 1.00 82.50 104 THR A O 1
ATOM 899 N N . LEU A 1 105 ? 16.390 8.063 -5.372 1.00 83.62 105 LEU A N 1
ATOM 900 C CA . LEU A 1 105 ? 16.317 8.063 -3.912 1.00 83.62 105 LEU A CA 1
ATOM 901 C C . LEU A 1 105 ? 14.901 8.392 -3.426 1.00 83.62 105 LEU 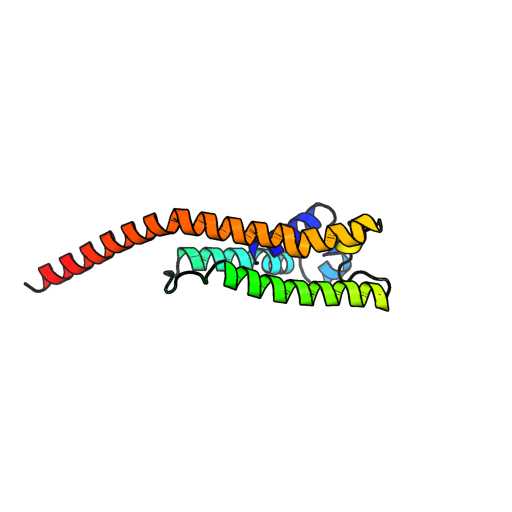A C 1
ATOM 903 O O . LEU A 1 105 ? 14.347 7.683 -2.588 1.00 83.62 105 LEU A O 1
ATOM 907 N N . LEU A 1 106 ? 14.277 9.431 -3.984 1.00 86.81 106 LEU A N 1
ATOM 908 C CA . LEU A 1 106 ? 12.993 9.933 -3.497 1.00 86.81 106 LEU A CA 1
ATOM 909 C C . LEU A 1 106 ? 11.819 8.993 -3.792 1.00 86.81 106 LEU A C 1
ATOM 911 O O . LEU A 1 106 ? 10.995 8.770 -2.909 1.00 86.81 106 LEU A O 1
ATOM 915 N N . ALA A 1 107 ? 11.721 8.424 -4.997 1.00 87.19 107 ALA A N 1
ATOM 916 C CA . ALA A 1 107 ? 10.562 7.616 -5.377 1.00 87.19 107 ALA A CA 1
ATOM 917 C C . ALA A 1 107 ? 10.453 6.315 -4.558 1.00 87.19 107 ALA A C 1
ATOM 919 O O . ALA A 1 107 ? 9.371 6.058 -4.022 1.00 87.19 107 ALA A O 1
ATOM 920 N N . PRO A 1 108 ? 11.533 5.529 -4.351 1.00 86.31 108 PRO A N 1
ATOM 921 C CA . PRO A 1 108 ? 11.473 4.368 -3.467 1.00 86.31 108 PRO A CA 1
ATOM 922 C C . PRO A 1 108 ? 11.152 4.744 -2.020 1.00 86.31 108 PRO A C 1
ATOM 924 O O . PRO A 1 108 ? 10.364 4.045 -1.391 1.00 86.31 108 PRO A O 1
ATOM 927 N N . ILE A 1 109 ? 11.686 5.854 -1.496 1.00 88.62 109 ILE A N 1
ATOM 928 C CA . ILE A 1 109 ? 11.386 6.323 -0.131 1.00 88.62 109 ILE A CA 1
ATOM 929 C C . ILE A 1 109 ? 9.911 6.708 0.012 1.00 88.62 109 ILE A C 1
ATOM 931 O O . ILE A 1 109 ? 9.251 6.289 0.966 1.00 88.62 109 ILE A O 1
ATOM 935 N N . LEU A 1 110 ? 9.371 7.470 -0.941 1.00 90.50 110 LEU A N 1
ATOM 936 C CA . LEU A 1 110 ? 7.966 7.872 -0.937 1.00 90.50 110 LEU A CA 1
ATOM 937 C C . LEU A 1 110 ? 7.041 6.654 -0.988 1.00 90.50 110 LEU A C 1
ATOM 939 O O . LEU A 1 110 ? 6.099 6.557 -0.200 1.00 90.50 110 LEU A O 1
ATOM 943 N N . LEU A 1 111 ? 7.340 5.713 -1.882 1.00 89.06 111 LEU A N 1
ATOM 944 C CA . LEU A 1 111 ? 6.538 4.514 -2.083 1.00 89.06 111 LEU A CA 1
ATOM 945 C C . LEU A 1 111 ? 6.630 3.546 -0.894 1.00 89.06 111 LEU A C 1
ATOM 947 O O . LEU A 1 111 ? 5.644 2.925 -0.524 1.00 89.06 111 LEU A O 1
ATOM 951 N N . THR A 1 112 ? 7.797 3.440 -0.265 1.00 88.31 112 THR A N 1
ATOM 952 C CA . THR A 1 112 ? 8.077 2.419 0.757 1.00 88.31 112 THR A CA 1
ATOM 953 C C . THR A 1 112 ? 7.795 2.908 2.178 1.00 88.31 112 THR A C 1
ATOM 955 O O . THR A 1 112 ? 7.403 2.121 3.034 1.00 88.31 112 THR A O 1
ATOM 958 N N . PHE A 1 113 ? 7.941 4.208 2.447 1.00 89.94 113 PHE A N 1
ATOM 959 C CA . PHE A 1 113 ? 7.724 4.770 3.781 1.00 89.94 113 PHE A CA 1
ATOM 960 C C . PHE A 1 113 ? 6.553 5.743 3.817 1.00 89.94 113 PHE A C 1
ATOM 962 O O . PHE A 1 113 ? 5.593 5.505 4.545 1.00 89.94 113 PHE A O 1
ATOM 969 N N . VAL A 1 114 ? 6.579 6.811 3.020 1.00 92.31 114 VAL A N 1
ATOM 970 C CA . VAL A 1 114 ? 5.609 7.910 3.175 1.00 92.31 114 VAL A CA 1
ATOM 971 C C . VAL A 1 114 ? 4.180 7.453 2.890 1.00 92.31 114 VAL A C 1
ATOM 973 O O . VAL A 1 114 ? 3.306 7.586 3.748 1.00 92.31 114 VAL A O 1
ATOM 976 N N . ILE A 1 115 ? 3.938 6.863 1.719 1.00 92.62 115 ILE A N 1
ATOM 977 C CA . ILE A 1 115 ? 2.595 6.439 1.314 1.00 92.62 115 ILE A CA 1
ATOM 978 C C . ILE A 1 115 ? 2.044 5.361 2.269 1.00 92.62 115 ILE A C 1
ATOM 980 O O . ILE A 1 115 ? 0.948 5.554 2.801 1.00 92.62 115 ILE A O 1
ATOM 984 N N . PRO A 1 116 ? 2.764 4.265 2.583 1.00 92.12 116 PRO A N 1
ATOM 985 C CA . PRO A 1 116 ? 2.266 3.253 3.509 1.00 92.12 116 PRO A CA 1
ATOM 986 C C . PRO A 1 116 ? 1.998 3.790 4.919 1.00 92.12 116 PRO A C 1
ATOM 988 O O . PRO A 1 116 ? 1.076 3.313 5.584 1.00 92.12 116 PRO A O 1
ATOM 991 N N . TYR A 1 117 ? 2.773 4.769 5.397 1.00 93.12 117 TYR A N 1
ATOM 992 C CA . TYR A 1 117 ? 2.534 5.396 6.702 1.00 93.12 117 TYR A CA 1
ATOM 993 C C . TYR A 1 117 ? 1.236 6.201 6.703 1.00 93.12 117 TYR A C 1
ATOM 995 O O . TYR A 1 117 ? 0.481 6.123 7.672 1.00 93.12 117 TYR A O 1
ATOM 1003 N N . ILE A 1 118 ? 0.934 6.906 5.607 1.00 93.94 118 ILE A N 1
ATOM 1004 C CA . ILE A 1 118 ? -0.345 7.606 5.435 1.00 93.94 118 ILE A CA 1
ATOM 1005 C C . ILE A 1 118 ? -1.507 6.610 5.508 1.00 93.94 118 ILE A C 1
ATOM 1007 O O . ILE A 1 118 ? -2.466 6.860 6.233 1.00 93.94 118 ILE A O 1
ATOM 1011 N N . TYR A 1 119 ? -1.414 5.449 4.848 1.00 93.38 119 TYR A N 1
ATOM 1012 C CA . TYR A 1 119 ? -2.460 4.418 4.937 1.00 93.38 119 TYR A CA 1
ATOM 1013 C C . TYR A 1 119 ? -2.687 3.927 6.369 1.00 93.38 119 TYR A C 1
ATOM 1015 O O . TYR A 1 119 ? -3.835 3.768 6.780 1.00 93.38 119 TYR A O 1
ATOM 1023 N N . VAL A 1 120 ? -1.615 3.688 7.132 1.00 91.94 120 VAL A N 1
ATOM 1024 C CA . VAL A 1 120 ? -1.736 3.299 8.546 1.00 91.94 120 VAL A CA 1
ATOM 1025 C C . VAL A 1 120 ? -2.386 4.420 9.345 1.00 91.94 120 VAL A C 1
ATOM 1027 O O . VAL A 1 120 ? -3.344 4.171 10.068 1.00 91.94 120 VAL A O 1
ATOM 1030 N N . TRP A 1 121 ? -1.918 5.654 9.185 1.00 92.50 121 TRP A N 1
ATOM 1031 C CA . TRP A 1 121 ? -2.470 6.801 9.897 1.00 92.50 121 TRP A CA 1
ATOM 1032 C C . TRP A 1 121 ? -3.968 6.989 9.621 1.00 92.50 121 TRP A C 1
ATOM 1034 O O . TRP A 1 121 ? -4.747 7.094 10.567 1.00 92.50 121 TRP A O 1
ATOM 1044 N N . ILE A 1 122 ? -4.387 6.940 8.350 1.00 92.69 122 ILE A N 1
ATOM 1045 C CA . ILE A 1 122 ? -5.804 6.999 7.956 1.00 92.69 122 ILE A CA 1
ATOM 1046 C C . ILE A 1 122 ? -6.584 5.848 8.602 1.00 92.69 122 ILE A C 1
ATOM 1048 O O . ILE A 1 122 ? -7.660 6.072 9.152 1.00 92.69 122 ILE A O 1
ATOM 1052 N N . ALA A 1 123 ? -6.044 4.626 8.584 1.00 89.56 123 ALA A N 1
ATOM 1053 C CA . ALA A 1 123 ? -6.712 3.469 9.173 1.00 89.56 123 ALA A CA 1
ATOM 1054 C C . ALA A 1 123 ? -6.944 3.634 10.685 1.00 89.56 123 ALA A C 1
ATOM 1056 O O . ALA A 1 123 ? -8.042 3.348 11.161 1.00 89.56 123 ALA A O 1
ATOM 1057 N N . TYR A 1 124 ? -5.954 4.134 11.432 1.00 90.31 124 TYR A N 1
ATOM 1058 C CA . TYR A 1 124 ? -6.115 4.410 12.865 1.00 90.31 124 TYR A CA 1
ATOM 1059 C C . TYR A 1 124 ? -7.098 5.549 13.124 1.00 90.31 124 TYR A C 1
ATOM 1061 O O . TYR A 1 124 ? -7.938 5.418 14.00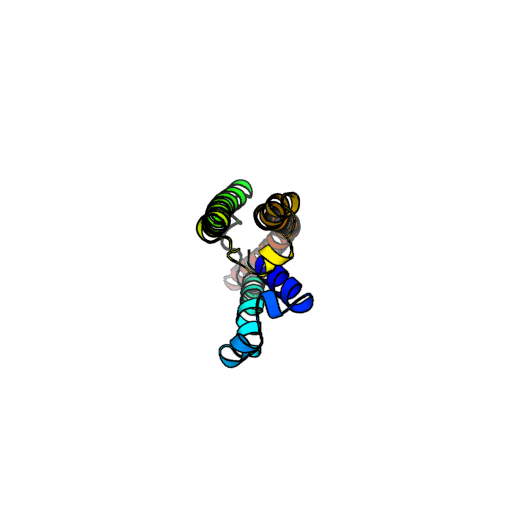7 1.00 90.31 124 TYR A O 1
ATOM 1069 N N . ARG A 1 125 ? -7.063 6.619 12.321 1.00 90.81 125 ARG A N 1
ATOM 1070 C CA . ARG A 1 125 ? -8.034 7.719 12.416 1.00 90.81 125 ARG A CA 1
ATOM 1071 C C . ARG A 1 125 ? -9.472 7.238 12.235 1.00 90.81 125 ARG A C 1
ATOM 1073 O O . ARG A 1 125 ? -10.306 7.491 13.098 1.00 90.81 125 ARG A O 1
ATOM 1080 N N . ILE A 1 126 ? -9.734 6.486 11.166 1.00 88.88 126 ILE A N 1
ATOM 1081 C CA . ILE A 1 126 ? -11.055 5.903 10.895 1.00 88.88 126 ILE A CA 1
ATOM 1082 C C . ILE A 1 126 ? -11.471 4.968 12.037 1.00 88.88 126 ILE A C 1
ATOM 1084 O O . ILE A 1 126 ? -12.610 5.014 12.503 1.00 88.88 126 ILE A O 1
ATOM 1088 N N . ASN A 1 127 ? -10.555 4.125 12.516 1.00 87.12 127 ASN A N 1
ATOM 1089 C CA . ASN A 1 127 ? -10.835 3.213 13.619 1.00 87.12 127 ASN A CA 1
ATOM 1090 C C . ASN A 1 127 ? -11.194 3.963 14.912 1.00 87.12 127 ASN A C 1
ATOM 1092 O O . ASN A 1 127 ? -12.159 3.592 15.577 1.00 87.12 127 ASN A O 1
ATOM 1096 N N . ASP A 1 128 ? -10.458 5.015 15.262 1.00 87.25 128 ASP A N 1
ATOM 1097 C CA . ASP A 1 128 ? -10.688 5.781 16.489 1.00 87.25 128 ASP A CA 1
ATOM 1098 C C . ASP A 1 128 ? -12.023 6.541 16.457 1.00 87.25 128 ASP A C 1
ATOM 1100 O O . ASP A 1 128 ? -12.690 6.648 17.488 1.00 87.25 128 ASP A O 1
ATOM 1104 N N . GLU A 1 129 ? -12.463 6.993 15.281 1.00 88.50 129 GLU A N 1
ATOM 1105 C CA . GLU A 1 129 ? -13.769 7.637 15.088 1.00 88.50 129 GLU A CA 1
ATOM 1106 C C . GLU A 1 129 ? -14.938 6.638 15.120 1.00 88.50 129 GLU A C 1
ATOM 1108 O O . GLU A 1 129 ? -15.979 6.897 15.733 1.00 88.50 129 GLU A O 1
ATOM 1113 N N . LEU A 1 130 ? -14.785 5.469 14.491 1.00 84.31 130 LEU A N 1
ATOM 1114 C CA . LEU A 1 130 ? -15.861 4.476 14.389 1.00 84.31 130 LEU A CA 1
ATOM 1115 C C . LEU A 1 130 ? -16.023 3.634 15.662 1.00 84.31 130 LEU A C 1
ATOM 1117 O O . LEU A 1 130 ? -17.141 3.238 16.017 1.00 84.31 130 LEU A O 1
ATOM 1121 N N . ARG A 1 131 ? -14.931 3.359 16.383 1.00 82.38 131 ARG A N 1
ATOM 1122 C CA . ARG A 1 131 ? -14.918 2.422 17.516 1.00 82.38 131 ARG A CA 1
ATOM 1123 C C . ARG A 1 131 ? -15.871 2.800 18.659 1.00 82.38 131 ARG A C 1
ATOM 1125 O O . ARG A 1 131 ? -16.563 1.894 19.140 1.00 82.38 131 ARG A O 1
ATOM 1132 N N . PRO A 1 132 ? -15.984 4.066 19.109 1.00 83.50 132 PRO A N 1
ATOM 1133 C CA . PRO A 1 132 ? -16.938 4.445 20.153 1.00 83.50 132 PRO A CA 1
ATOM 1134 C C . PRO A 1 132 ? -18.389 4.170 19.745 1.00 83.50 132 PRO A C 1
ATOM 1136 O O . PRO A 1 132 ? -19.165 3.617 20.531 1.00 83.50 132 PRO A O 1
ATOM 1139 N N . THR A 1 133 ? -18.740 4.495 18.498 1.00 84.12 133 THR A N 1
ATOM 1140 C CA . THR A 1 133 ? -20.084 4.310 17.932 1.00 84.12 133 THR A CA 1
ATOM 1141 C C . THR A 1 133 ? -20.456 2.833 17.870 1.00 84.12 133 THR A C 1
ATOM 1143 O O . THR A 1 133 ? -21.508 2.436 18.382 1.00 84.12 133 THR A O 1
ATOM 1146 N N . VAL A 1 134 ? -19.556 2.001 17.338 1.00 79.88 134 VAL A N 1
ATOM 1147 C CA . VAL A 1 134 ? -19.743 0.544 17.254 1.00 79.88 134 VAL A CA 1
ATOM 1148 C C . VAL A 1 134 ? -19.843 -0.075 18.652 1.00 79.88 134 VAL A C 1
ATOM 1150 O O . VAL A 1 134 ? -20.750 -0.864 18.922 1.00 79.88 134 VAL A O 1
ATOM 1153 N N . THR A 1 135 ? -18.983 0.338 19.588 1.00 80.94 135 THR A N 1
ATOM 1154 C CA . THR A 1 135 ? -18.986 -0.183 20.969 1.00 80.94 135 THR A CA 1
ATOM 1155 C C . THR A 1 135 ? -20.284 0.163 21.706 1.00 80.94 135 THR A C 1
ATOM 1157 O O . THR A 1 135 ? -20.846 -0.680 22.414 1.00 80.94 135 THR A O 1
ATOM 1160 N N . LYS A 1 136 ? -20.802 1.387 21.531 1.00 83.69 136 LYS A N 1
ATOM 1161 C CA . LYS A 1 136 ? -22.074 1.829 22.129 1.00 83.69 136 LYS A CA 1
ATOM 1162 C C . LYS A 1 136 ? -23.268 1.070 21.546 1.00 83.69 136 LYS A C 1
ATOM 1164 O O . LYS A 1 136 ? -24.126 0.619 22.310 1.00 83.69 136 LYS A O 1
ATOM 1169 N N . ALA A 1 137 ? -23.315 0.903 20.223 1.00 82.75 137 ALA A N 1
ATOM 1170 C CA . ALA A 1 137 ? -24.344 0.109 19.552 1.00 82.75 137 ALA A CA 1
AT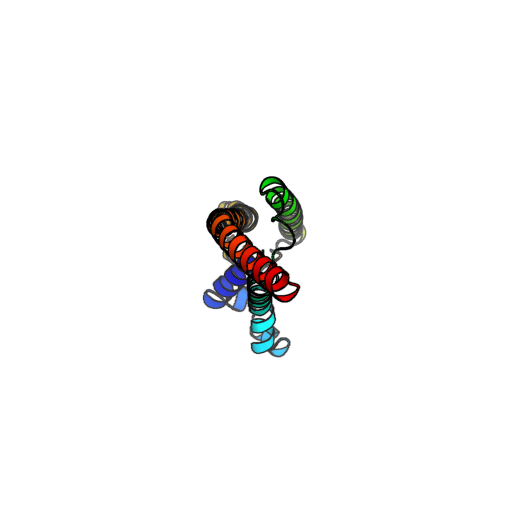OM 1171 C C . ALA A 1 137 ? -24.333 -1.346 20.050 1.00 82.75 137 ALA A C 1
ATOM 1173 O O . ALA A 1 137 ? -25.382 -1.865 20.440 1.00 82.75 137 ALA A O 1
ATOM 1174 N N . LYS A 1 138 ? -23.144 -1.957 20.160 1.00 80.19 138 LYS A N 1
ATOM 1175 C CA . LYS A 1 138 ? -22.963 -3.321 20.679 1.00 80.19 138 LYS A CA 1
ATOM 1176 C C . LYS A 1 138 ? -23.488 -3.468 22.107 1.00 80.19 138 LYS A C 1
ATOM 1178 O O . LYS A 1 138 ? -24.349 -4.312 22.348 1.00 80.19 138 LYS A O 1
ATOM 1183 N N . ARG A 1 139 ? -23.067 -2.599 23.040 1.00 80.75 139 ARG A N 1
ATOM 1184 C CA . ARG A 1 139 ? -23.555 -2.622 24.438 1.00 80.75 139 ARG A CA 1
ATOM 1185 C C . ARG A 1 139 ? -25.083 -2.552 24.522 1.00 80.75 139 ARG A C 1
ATOM 1187 O O . ARG A 1 139 ? -25.682 -3.274 25.319 1.00 80.75 139 ARG A O 1
ATOM 1194 N N . LYS A 1 140 ? -25.723 -1.724 23.688 1.00 82.44 140 LYS A N 1
ATOM 1195 C CA . LYS A 1 140 ? -27.188 -1.593 23.640 1.00 82.44 140 LYS A CA 1
ATOM 1196 C C . LYS A 1 140 ? -27.865 -2.881 23.157 1.00 82.44 140 LYS A C 1
ATOM 1198 O O . LYS A 1 140 ? -28.864 -3.292 23.746 1.00 82.44 140 LYS A O 1
ATOM 1203 N N . THR A 1 141 ? -27.334 -3.525 22.119 1.00 81.12 141 THR A N 1
ATOM 1204 C CA . THR A 1 141 ? -27.881 -4.780 21.577 1.00 81.12 141 THR A CA 1
ATOM 1205 C C . THR A 1 141 ? -27.701 -5.941 22.555 1.00 81.12 141 THR A C 1
ATOM 1207 O O . THR A 1 141 ? -28.681 -6.613 22.878 1.00 81.12 141 THR A O 1
ATOM 1210 N N . THR A 1 142 ? -26.501 -6.130 23.112 1.00 81.56 142 THR A N 1
ATOM 1211 C CA . THR A 1 142 ? -26.227 -7.192 24.098 1.00 81.56 142 THR A CA 1
ATOM 1212 C C . THR A 1 142 ? -27.063 -7.015 25.369 1.00 81.56 142 THR A C 1
ATOM 1214 O O . THR A 1 142 ? -27.631 -7.985 25.871 1.00 81.56 142 THR A O 1
ATOM 1217 N N . GLY A 1 143 ? -27.218 -5.776 25.855 1.00 81.69 143 GLY A N 1
ATOM 1218 C CA . GLY A 1 143 ? -28.082 -5.467 26.998 1.00 81.69 143 GLY A CA 1
ATOM 1219 C C . GLY A 1 143 ? -29.552 -5.823 26.749 1.00 81.69 143 GLY A C 1
ATOM 1220 O O . GLY A 1 143 ? -30.181 -6.456 27.595 1.00 81.69 143 GLY A O 1
ATOM 1221 N N . LYS A 1 144 ? -30.087 -5.501 25.561 1.00 81.00 144 LYS A N 1
ATOM 1222 C CA . LYS A 1 144 ? -31.460 -5.868 25.168 1.00 81.00 144 LYS A CA 1
ATOM 1223 C C . LYS A 1 144 ? -31.665 -7.381 25.074 1.00 81.00 144 LYS A C 1
ATOM 1225 O O . LYS A 1 144 ? -32.689 -7.881 25.534 1.00 81.00 144 LYS A O 1
ATOM 1230 N N . VAL A 1 145 ? -30.711 -8.109 24.491 1.00 84.31 145 VAL A N 1
ATOM 1231 C CA . VAL A 1 145 ? -30.783 -9.575 24.372 1.00 84.31 145 VAL A CA 1
ATOM 1232 C C . VAL A 1 145 ? -30.738 -10.230 25.755 1.00 84.31 145 VAL A C 1
ATOM 1234 O O . VAL A 1 145 ? -31.590 -11.062 26.058 1.00 84.31 145 VAL A O 1
ATOM 1237 N N . SER A 1 146 ? -29.821 -9.799 26.625 1.00 79.56 146 SER A N 1
ATOM 1238 C CA . SER A 1 146 ? -29.701 -10.319 27.995 1.00 79.56 146 SER A CA 1
ATOM 1239 C C . SER A 1 146 ? -30.959 -10.054 28.836 1.00 79.56 146 SER A C 1
ATOM 1241 O O . SER A 1 146 ? -31.458 -10.956 29.512 1.00 79.56 146 SER A O 1
ATOM 1243 N N . ALA A 1 147 ? -31.548 -8.856 28.723 1.00 81.25 147 ALA A N 1
ATOM 1244 C CA . ALA A 1 147 ? -32.814 -8.521 29.381 1.00 81.25 147 ALA A CA 1
ATOM 1245 C C . ALA A 1 147 ? -33.987 -9.383 28.877 1.00 81.25 147 ALA A C 1
ATOM 1247 O O . ALA A 1 147 ? -34.771 -9.893 29.676 1.00 81.25 147 ALA A O 1
ATOM 1248 N N . LYS A 1 148 ? -34.076 -9.616 27.560 1.00 80.81 148 LYS A N 1
ATOM 1249 C CA . LYS A 1 148 ? -35.111 -10.474 26.960 1.00 80.81 148 LYS A CA 1
ATOM 1250 C C . LYS A 1 148 ? -34.981 -11.938 27.397 1.00 80.81 148 LYS A C 1
ATOM 1252 O O . LYS A 1 148 ? -35.996 -12.600 27.585 1.00 80.81 148 LYS A O 1
ATOM 1257 N N . ILE A 1 149 ? -33.756 -12.439 27.571 1.00 81.38 149 ILE A N 1
ATOM 1258 C CA . ILE A 1 149 ? -33.502 -13.801 28.067 1.00 81.38 149 ILE A CA 1
ATOM 1259 C C . ILE A 1 149 ? -33.892 -13.928 29.544 1.00 81.38 149 ILE A C 1
ATOM 1261 O O . ILE A 1 149 ? -34.506 -14.927 29.910 1.00 81.38 149 ILE A O 1
ATOM 1265 N N . LYS A 1 150 ? -33.585 -12.926 30.383 1.00 77.62 150 LYS A N 1
ATOM 1266 C CA . LYS A 1 150 ? -34.003 -12.921 31.797 1.00 77.62 150 LYS A CA 1
ATOM 1267 C C . LYS A 1 150 ? -35.526 -12.936 31.951 1.00 77.62 150 LYS A C 1
ATOM 1269 O O . LYS A 1 150 ? -36.029 -13.778 32.682 1.00 77.62 150 LYS A O 1
ATOM 1274 N N . ASN A 1 151 ? -36.250 -12.103 31.199 1.00 75.50 151 ASN A N 1
ATOM 1275 C CA . ASN A 1 151 ? -37.720 -12.061 31.247 1.00 75.50 151 ASN A CA 1
ATOM 1276 C C . ASN A 1 151 ? -38.408 -13.331 30.723 1.00 75.50 151 ASN A C 1
ATOM 1278 O O . ASN A 1 151 ? -39.580 -13.524 30.995 1.00 75.50 151 ASN A O 1
ATOM 1282 N N . LYS A 1 152 ? -37.720 -14.179 29.946 1.00 72.62 152 LYS A N 1
ATOM 1283 C CA . LYS A 1 152 ? -38.267 -15.457 29.458 1.00 72.62 152 LYS A CA 1
ATOM 1284 C C . LYS A 1 152 ? -38.060 -16.622 30.436 1.00 72.62 152 LYS A C 1
ATOM 1286 O O . LYS A 1 152 ? -38.534 -17.718 30.156 1.00 72.62 152 LYS A O 1
ATOM 1291 N N . LYS A 1 153 ? -37.269 -16.415 31.496 1.00 66.50 153 LYS A N 1
ATOM 1292 C CA . LYS A 1 153 ? -36.946 -17.416 32.528 1.00 66.50 153 LYS A CA 1
ATOM 1293 C C . LYS A 1 153 ? -37.701 -17.191 33.849 1.00 66.50 153 LYS A C 1
ATOM 1295 O O . LYS A 1 153 ? -37.582 -18.041 34.726 1.00 66.50 153 LYS A O 1
ATOM 1300 N N . GLN A 1 154 ? -38.401 -16.064 33.995 1.00 54.06 154 GLN A N 1
ATOM 1301 C CA . GLN A 1 154 ? -39.421 -15.823 35.025 1.00 54.06 154 GLN A CA 1
ATOM 1302 C C . GLN A 1 154 ? -40.789 -16.191 34.461 1.00 54.06 154 GLN A C 1
ATOM 1304 O O . GLN A 1 154 ? -41.626 -16.644 35.265 1.00 54.06 154 GLN A O 1
#

pLDDT: mean 87.39, std 7.73, range [54.06, 95.81]

Sequence (154 aa):
MSLYVCNTFWYVYYTNRELIYPKMIEKLVPAWYNHTMHTLPVLIVFLHLILVEPESSPLPMKTSLFIQTVFHVGYMFLTFHDRYMKGVWLYKFLGYYAETWTRTLLAPILLTFVIPYIYVWIAYRINDELRPTVTKAKRKTTGKVSAKIKNKKQ

Radius of gyration: 21.87 Å; chains: 1; bounding box: 64×30×58 Å

Secondary structure (DSSP, 8-state):
-HHHHHHHHHHHHHHHGGGTS-HHHHTTS-HHHHHHHHHHHHHHHHHHHHHS---SPPPPHHHHHHHHHHHHHHHHHHHHHHHHHHSS-SSHHHHHH--SHHHHHHHHHIIIIIHHHHHHHHHHHHHHHHHHHHHHHHHHHHHHHHHHHHHT--